Protein AF-A0A973SP33-F1 (afdb_monomer)

Nearest PDB structures (foldseek):
  2rfg-assembly1_D  TM=3.541E-01  e=2.653E+00  Hahella chejuensis

Solvent-accessible surface area (backbone atoms only — not comparable to full-atom values): 5322 Å² total; per-residue (Å²): 104,75,70,47,53,52,42,28,77,74,71,36,43,68,50,42,53,50,28,49,52,30,44,76,70,68,39,53,68,62,22,56,73,54,56,56,67,68,58,52,59,72,77,43,85,75,76,58,70,68,59,33,49,66,52,45,53,63,48,68,76,39,94,64,89,78,80,89,89,77,81,68,88,49,70,69,52,45,50,51,53,48,48,64,75,77,103

Structure (mmCIF, N/CA/C/O backbone):
data_AF-A0A973SP33-F1
#
_entry.id   AF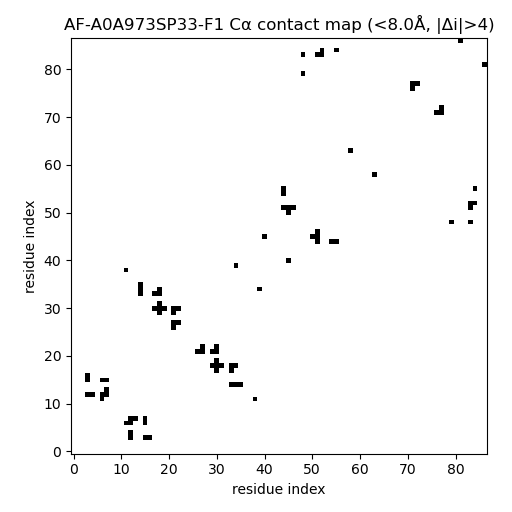-A0A973SP33-F1
#
loop_
_atom_site.group_PDB
_atom_site.id
_atom_site.type_symbol
_atom_site.label_atom_id
_atom_site.label_alt_id
_atom_site.label_comp_id
_atom_site.label_asym_id
_atom_site.label_entity_id
_atom_site.label_seq_id
_atom_site.pdbx_PDB_ins_code
_atom_site.Cartn_x
_atom_site.Cartn_y
_atom_site.Cartn_z
_atom_site.occupancy
_atom_site.B_iso_or_equiv
_atom_site.auth_seq_id
_atom_site.auth_comp_id
_atom_site.auth_asym_id
_atom_site.auth_atom_id
_atom_site.pdbx_PDB_model_num
ATOM 1 N N . ASN A 1 1 ? 7.963 -16.580 -9.618 1.00 65.38 1 ASN A N 1
ATOM 2 C CA . ASN A 1 1 ? 8.703 -16.228 -8.372 1.00 65.38 1 ASN A CA 1
ATOM 3 C C . ASN A 1 1 ? 7.652 -15.882 -7.338 1.00 65.38 1 ASN A C 1
ATOM 5 O O . ASN A 1 1 ? 6.706 -15.195 -7.688 1.00 65.38 1 ASN A O 1
ATOM 9 N N . PHE A 1 2 ? 7.820 -16.313 -6.084 1.00 84.06 2 PHE A N 1
ATOM 10 C CA . PHE A 1 2 ? 6.756 -16.288 -5.066 1.00 84.06 2 PHE A CA 1
ATOM 11 C C . PHE A 1 2 ? 5.941 -14.977 -4.996 1.00 84.06 2 PHE A C 1
ATOM 13 O O . PHE A 1 2 ? 4.715 -15.017 -5.009 1.00 84.06 2 PHE A O 1
ATOM 20 N N . HIS A 1 3 ? 6.600 -13.810 -4.995 1.00 83.25 3 HIS A N 1
ATOM 21 C CA . HIS A 1 3 ? 5.913 -12.511 -4.935 1.00 83.25 3 HIS A CA 1
ATOM 22 C C . HIS A 1 3 ? 5.076 -12.183 -6.180 1.00 83.25 3 HIS A C 1
ATOM 24 O O . HIS A 1 3 ? 3.969 -11.674 -6.036 1.00 83.25 3 HIS A O 1
ATOM 30 N N . ALA A 1 4 ? 5.557 -12.494 -7.389 1.00 85.44 4 ALA A N 1
ATOM 31 C CA . ALA A 1 4 ? 4.763 -12.272 -8.600 1.00 85.44 4 ALA A CA 1
ATOM 32 C C . ALA A 1 4 ? 3.564 -13.222 -8.658 1.00 85.44 4 ALA A C 1
ATOM 34 O O . ALA A 1 4 ? 2.497 -12.824 -9.109 1.00 85.44 4 ALA A O 1
ATOM 35 N N . ASP A 1 5 ? 3.710 -14.445 -8.141 1.00 89.25 5 ASP A N 1
ATOM 36 C CA . ASP A 1 5 ? 2.614 -15.415 -8.098 1.00 89.25 5 ASP A CA 1
ATOM 37 C C . ASP A 1 5 ? 1.492 -14.933 -7.152 1.00 89.25 5 ASP A C 1
ATOM 39 O O . ASP A 1 5 ? 0.311 -15.091 -7.461 1.00 89.25 5 ASP A O 1
ATOM 43 N N . ILE A 1 6 ? 1.838 -14.289 -6.026 1.00 91.19 6 ILE A N 1
ATOM 44 C CA . ILE A 1 6 ? 0.868 -13.636 -5.125 1.00 91.19 6 ILE A CA 1
ATOM 45 C C . ILE A 1 6 ? 0.170 -12.468 -5.824 1.00 91.19 6 ILE A C 1
ATOM 47 O O . ILE A 1 6 ? -1.057 -12.407 -5.818 1.00 91.19 6 ILE A O 1
ATOM 51 N N . ILE A 1 7 ? 0.935 -11.571 -6.452 1.00 92.38 7 ILE A N 1
ATOM 52 C CA . ILE A 1 7 ? 0.389 -10.416 -7.181 1.00 92.38 7 ILE A CA 1
ATOM 53 C C . ILE A 1 7 ? -0.529 -10.889 -8.323 1.00 92.38 7 ILE A C 1
ATOM 55 O O . ILE A 1 7 ? -1.605 -10.333 -8.540 1.00 92.38 7 ILE A O 1
ATOM 59 N N . GLY A 1 8 ? -0.173 -11.987 -8.993 1.00 92.88 8 GLY A N 1
ATOM 60 C CA . GLY A 1 8 ? -1.009 -12.633 -10.001 1.00 92.88 8 GLY A CA 1
ATOM 61 C C . GLY A 1 8 ? -2.342 -13.135 -9.444 1.00 92.88 8 GLY A C 1
ATOM 62 O O . GLY A 1 8 ? -3.384 -12.888 -10.046 1.00 92.88 8 GLY A O 1
ATOM 63 N N . ARG A 1 9 ? -2.346 -13.768 -8.261 1.00 92.50 9 ARG A N 1
ATOM 64 C CA . ARG A 1 9 ? -3.581 -14.205 -7.573 1.00 92.50 9 ARG A CA 1
ATOM 65 C C . ARG A 1 9 ? -4.469 -13.042 -7.129 1.00 92.50 9 ARG A C 1
ATOM 67 O O . ARG A 1 9 ? -5.668 -13.237 -6.969 1.00 92.50 9 ARG A O 1
ATOM 74 N N . MET A 1 10 ? -3.896 -11.853 -6.957 1.00 91.88 10 MET A N 1
ATOM 75 C CA . MET A 1 10 ? -4.633 -10.611 -6.705 1.00 91.88 10 MET A CA 1
ATOM 76 C C . MET A 1 10 ? -5.228 -9.996 -7.987 1.00 91.88 10 MET A C 1
ATOM 78 O O . MET A 1 10 ? -5.859 -8.949 -7.910 1.00 91.88 10 MET A O 1
ATOM 82 N N . GLY A 1 11 ? -5.043 -10.629 -9.154 1.00 95.50 11 GLY A N 1
ATOM 83 C CA . GLY A 1 11 ? -5.580 -10.173 -10.441 1.00 95.50 11 GLY A CA 1
ATOM 84 C C . GLY A 1 11 ? -4.602 -9.360 -11.294 1.00 95.50 11 GLY A C 1
ATOM 85 O O . GLY A 1 11 ? -4.976 -8.899 -12.365 1.00 95.50 11 GLY A O 1
ATOM 86 N N . TYR A 1 12 ? -3.344 -9.216 -10.869 1.00 95.88 12 TYR A N 1
ATOM 87 C CA . TYR A 1 12 ? -2.346 -8.360 -11.525 1.00 95.88 12 TYR A CA 1
ATOM 88 C C . TYR A 1 12 ? -1.269 -9.162 -12.274 1.00 95.88 12 TYR A C 1
ATOM 90 O O . TYR A 1 12 ? -0.108 -8.757 -12.323 1.00 95.88 12 TYR A O 1
ATOM 98 N N . ALA A 1 13 ? -1.621 -10.322 -12.838 1.00 95.38 13 ALA A N 1
ATOM 99 C CA . ALA A 1 13 ? -0.654 -11.221 -13.480 1.00 95.38 13 ALA A CA 1
ATOM 100 C C . ALA A 1 13 ? 0.094 -10.551 -14.648 1.00 95.38 13 ALA A C 1
ATOM 102 O O . ALA A 1 13 ? 1.323 -10.628 -14.715 1.00 95.38 13 ALA A O 1
ATOM 103 N N . ASP A 1 14 ? -0.626 -9.829 -15.510 1.00 96.06 14 ASP A N 1
ATOM 104 C CA . ASP A 1 14 ? -0.037 -9.134 -16.661 1.00 96.06 14 ASP A CA 1
ATOM 105 C C . ASP A 1 14 ? 0.884 -7.988 -16.221 1.00 96.06 14 ASP A C 1
ATOM 107 O O . ASP A 1 14 ? 2.005 -7.856 -16.719 1.00 96.06 14 ASP A O 1
ATOM 111 N N . ALA A 1 15 ? 0.454 -7.203 -15.226 1.00 95.50 15 ALA A N 1
ATOM 112 C CA . ALA A 1 15 ? 1.272 -6.140 -14.647 1.00 95.50 15 ALA A CA 1
ATOM 113 C C . ALA A 1 15 ? 2.552 -6.710 -14.013 1.00 95.50 15 ALA A C 1
ATOM 115 O O . ALA A 1 15 ? 3.646 -6.207 -14.267 1.00 95.50 15 ALA A O 1
ATOM 116 N N . ALA A 1 16 ? 2.447 -7.807 -13.255 1.00 95.06 16 ALA A N 1
ATOM 117 C CA . ALA A 1 16 ? 3.596 -8.467 -12.640 1.00 95.06 16 ALA A CA 1
ATOM 118 C C . ALA A 1 16 ? 4.610 -8.966 -13.683 1.00 95.06 16 ALA A C 1
ATOM 120 O O . ALA A 1 16 ? 5.816 -8.765 -13.509 1.00 95.06 16 ALA A O 1
ATOM 121 N N . ALA A 1 17 ? 4.138 -9.573 -14.778 1.00 95.25 17 ALA A N 1
ATOM 122 C CA . ALA A 1 17 ? 4.994 -10.018 -15.875 1.00 95.25 17 ALA A CA 1
ATOM 123 C C . ALA A 1 17 ? 5.697 -8.835 -16.562 1.00 95.25 17 ALA A C 1
ATOM 125 O O . ALA A 1 17 ? 6.903 -8.892 -16.825 1.00 95.25 17 ALA A O 1
ATOM 126 N N . HIS A 1 18 ? 4.973 -7.738 -16.800 1.00 96.19 18 HIS A N 1
ATOM 127 C CA . HIS A 1 18 ? 5.528 -6.536 -17.416 1.00 96.19 18 HIS A CA 1
ATOM 128 C C . HIS A 1 18 ? 6.608 -5.876 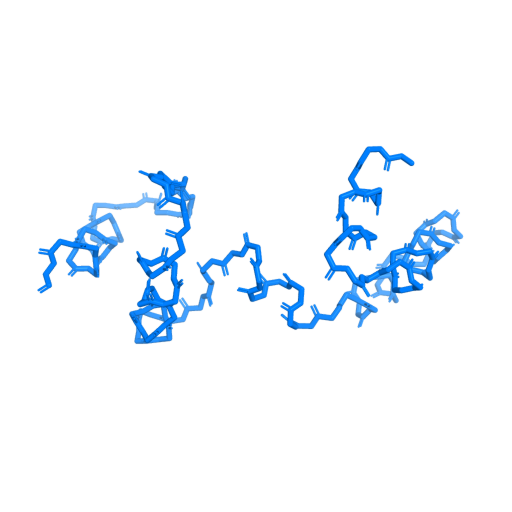-16.545 1.00 96.19 18 HIS A C 1
ATOM 130 O O . HIS A 1 18 ? 7.727 -5.649 -17.013 1.00 96.19 18 HIS A O 1
ATOM 136 N N . ILE A 1 19 ? 6.314 -5.650 -15.260 1.00 95.56 19 ILE A N 1
ATOM 137 C CA . ILE A 1 19 ? 7.255 -5.086 -14.281 1.00 95.56 19 ILE A CA 1
ATOM 138 C C . ILE A 1 19 ? 8.513 -5.958 -14.188 1.00 95.56 19 ILE A C 1
ATOM 140 O O . ILE A 1 19 ? 9.634 -5.446 -14.211 1.00 95.56 19 ILE A O 1
ATOM 144 N N . GLN A 1 20 ? 8.350 -7.284 -14.130 1.00 94.56 20 GLN A N 1
ATOM 145 C CA . GLN A 1 20 ? 9.474 -8.217 -14.078 1.00 94.56 20 GLN A CA 1
ATOM 146 C C . GLN A 1 20 ? 10.346 -8.133 -15.336 1.00 94.56 20 GLN A C 1
ATOM 148 O O . GLN A 1 20 ? 11.571 -8.093 -15.219 1.00 94.56 20 GLN A O 1
ATOM 153 N N . SER A 1 21 ? 9.740 -8.060 -16.523 1.00 96.62 21 SER A N 1
ATOM 154 C CA . SER A 1 21 ? 10.477 -7.896 -17.779 1.00 96.62 21 SER A CA 1
ATOM 155 C C . SER A 1 21 ? 11.303 -6.607 -17.790 1.00 96.62 21 SER A C 1
ATOM 157 O O . SER A 1 21 ? 12.474 -6.633 -18.170 1.00 96.62 21 SER A O 1
ATOM 159 N N . LEU A 1 22 ? 10.723 -5.481 -17.362 1.00 97.94 22 LEU A N 1
ATOM 160 C CA . LEU A 1 22 ? 11.430 -4.199 -17.275 1.00 97.94 22 LEU A CA 1
ATOM 161 C C . LEU A 1 22 ? 12.589 -4.265 -16.275 1.00 97.94 22 LEU A C 1
ATOM 163 O O . LEU A 1 22 ? 13.708 -3.851 -16.585 1.00 97.94 22 LEU A O 1
ATOM 167 N N . TYR A 1 23 ? 12.345 -4.847 -15.101 1.00 95.31 23 TYR A N 1
ATOM 168 C CA . TYR A 1 23 ? 13.355 -4.989 -14.060 1.00 95.31 23 TYR A CA 1
ATOM 169 C C . TYR A 1 23 ? 14.543 -5.847 -14.517 1.00 95.31 23 TYR A C 1
ATOM 171 O O . TYR A 1 23 ? 15.694 -5.443 -14.341 1.00 95.31 23 TYR A O 1
ATOM 179 N N . LEU A 1 24 ? 14.282 -7.000 -15.147 1.00 95.94 24 LEU A N 1
ATOM 180 C CA . LEU A 1 24 ? 15.322 -7.897 -15.670 1.00 95.94 24 LEU A CA 1
ATOM 181 C C . LEU A 1 24 ? 16.104 -7.278 -16.837 1.00 95.94 24 LEU A C 1
ATOM 183 O O . LEU A 1 24 ? 17.283 -7.578 -17.003 1.00 95.94 24 LEU A O 1
ATOM 187 N N . ALA A 1 25 ? 15.486 -6.370 -17.597 1.00 97.88 25 ALA A N 1
ATOM 188 C CA . ALA A 1 25 ? 16.156 -5.568 -18.620 1.00 97.88 25 ALA A CA 1
ATOM 189 C C . ALA A 1 25 ? 16.971 -4.387 -18.046 1.00 97.88 25 ALA A C 1
ATOM 191 O O . ALA A 1 25 ? 17.531 -3.602 -18.808 1.00 97.88 25 ALA A O 1
ATOM 192 N N . GLY A 1 26 ? 17.022 -4.219 -16.719 1.00 97.88 26 GLY A N 1
ATOM 193 C CA . GLY A 1 26 ? 17.722 -3.115 -16.053 1.00 97.88 26 GLY A CA 1
ATOM 194 C C . GLY A 1 26 ? 16.972 -1.777 -16.068 1.00 97.88 26 GLY A C 1
ATOM 195 O O . GLY A 1 26 ? 17.483 -0.785 -15.548 1.00 97.88 26 GLY A O 1
ATOM 196 N N . ARG A 1 27 ? 15.745 -1.737 -16.601 1.00 98.12 27 ARG A N 1
ATOM 197 C CA . ARG A 1 27 ? 14.900 -0.538 -16.747 1.00 98.12 27 ARG A CA 1
ATOM 198 C C . ARG A 1 27 ? 14.113 -0.268 -15.461 1.00 98.12 27 ARG A C 1
ATOM 200 O O . ARG A 1 27 ? 12.894 -0.400 -15.412 1.00 98.12 27 ARG A O 1
ATOM 207 N N . ARG A 1 28 ? 14.830 0.049 -14.379 1.00 95.88 28 ARG A N 1
ATOM 208 C CA . ARG A 1 28 ? 14.259 0.115 -13.018 1.00 95.88 28 ARG A CA 1
ATOM 209 C C . ARG A 1 28 ? 13.201 1.201 -12.828 1.00 95.88 28 ARG A C 1
ATOM 211 O O . ARG A 1 28 ? 12.212 0.942 -12.156 1.00 95.88 28 ARG A O 1
ATOM 218 N N . GLU A 1 29 ? 13.408 2.386 -13.394 1.00 98.00 29 GLU A N 1
ATOM 219 C CA . GLU A 1 29 ? 12.456 3.499 -13.270 1.00 98.00 29 GLU A CA 1
ATOM 220 C C . GLU A 1 29 ? 11.131 3.176 -13.965 1.00 98.00 29 GLU A C 1
ATOM 222 O O . GLU A 1 29 ? 10.060 3.358 -13.400 1.00 98.00 29 GLU A O 1
ATOM 227 N N . GLU A 1 30 ? 11.203 2.590 -15.157 1.00 97.88 30 GLU A N 1
ATOM 228 C CA . GLU A 1 30 ? 10.019 2.155 -15.894 1.00 97.88 30 GLU A CA 1
ATOM 229 C C . GLU A 1 30 ? 9.309 1.005 -15.180 1.00 97.88 30 GLU A C 1
ATOM 231 O O . GLU A 1 30 ? 8.085 0.992 -15.114 1.00 97.88 30 GLU A O 1
ATOM 236 N N . ALA A 1 31 ? 10.061 0.066 -14.593 1.00 97.06 31 ALA A N 1
ATOM 237 C CA . ALA A 1 31 ? 9.485 -0.995 -13.772 1.00 97.06 31 ALA A CA 1
ATOM 2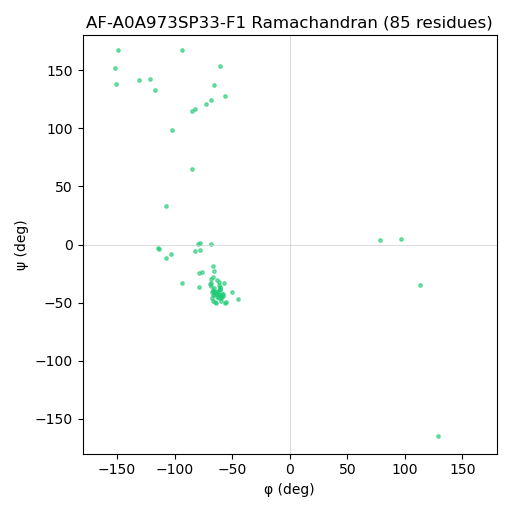38 C C . ALA A 1 31 ? 8.737 -0.433 -12.551 1.00 97.06 31 ALA A C 1
ATOM 240 O O . ALA A 1 31 ? 7.680 -0.948 -12.204 1.00 97.06 31 ALA A O 1
ATOM 241 N N . PHE A 1 32 ? 9.272 0.615 -11.916 1.00 95.88 32 PHE A N 1
ATOM 242 C CA . PHE A 1 32 ? 8.621 1.305 -10.801 1.00 95.88 32 PHE A CA 1
ATOM 243 C C . PHE A 1 32 ? 7.340 2.019 -11.250 1.00 95.88 32 PHE A C 1
ATOM 245 O O . PHE A 1 32 ? 6.290 1.805 -10.655 1.00 95.88 32 PHE A O 1
ATOM 252 N N . ASN A 1 33 ? 7.405 2.789 -12.337 1.00 96.81 33 ASN A N 1
ATOM 253 C CA . ASN A 1 33 ? 6.250 3.512 -12.877 1.00 96.81 33 ASN A CA 1
ATOM 254 C C . ASN A 1 33 ? 5.154 2.580 -13.427 1.00 96.81 33 ASN A C 1
ATOM 256 O O . ASN A 1 33 ? 4.019 3.007 -13.605 1.00 96.81 33 ASN A O 1
ATOM 260 N N . ALA A 1 34 ? 5.484 1.318 -13.713 1.00 96.38 34 ALA A N 1
ATOM 261 C CA . ALA A 1 34 ? 4.531 0.305 -14.155 1.00 96.38 34 ALA A CA 1
ATOM 262 C C . ALA A 1 34 ? 3.758 -0.368 -13.004 1.00 96.38 34 ALA A C 1
ATOM 264 O O . ALA A 1 34 ? 2.882 -1.190 -13.274 1.00 96.38 34 ALA A O 1
ATOM 265 N N . ILE A 1 35 ? 4.079 -0.068 -11.738 1.00 94.62 35 ILE A N 1
ATOM 266 C CA . ILE A 1 35 ? 3.337 -0.582 -10.580 1.00 94.62 35 ILE A CA 1
ATOM 267 C C . ILE A 1 35 ? 1.977 0.133 -10.514 1.00 94.62 35 ILE A C 1
ATOM 269 O O . ILE A 1 35 ? 1.963 1.353 -10.376 1.00 94.62 35 ILE A O 1
ATOM 273 N N . PRO A 1 36 ? 0.840 -0.589 -10.571 1.00 95.56 36 PRO A N 1
ATOM 274 C CA . PRO A 1 36 ? -0.473 0.034 -10.428 1.00 95.56 36 PRO A CA 1
ATOM 275 C C . PRO A 1 36 ? -0.670 0.620 -9.027 1.00 95.56 36 PRO A C 1
ATOM 277 O O . PRO A 1 36 ? -0.378 -0.049 -8.029 1.00 95.56 36 PRO A O 1
ATOM 280 N N . ASP A 1 37 ? -1.233 1.824 -8.941 1.00 93.50 37 ASP A N 1
ATOM 281 C CA . ASP A 1 37 ? -1.539 2.468 -7.659 1.00 93.50 37 ASP A CA 1
ATOM 282 C C . ASP A 1 37 ? -2.531 1.627 -6.840 1.00 93.50 37 ASP A C 1
ATOM 284 O O . ASP A 1 37 ? -2.379 1.483 -5.626 1.00 93.50 37 ASP A O 1
ATOM 288 N N . GLU A 1 38 ? -3.498 0.984 -7.502 1.00 92.94 38 GLU A N 1
ATOM 289 C CA . GLU A 1 38 ? -4.498 0.119 -6.871 1.00 92.94 38 GLU A CA 1
ATOM 290 C C . GLU A 1 38 ? -3.874 -1.113 -6.207 1.00 92.94 38 GLU A C 1
ATOM 292 O O . GLU A 1 38 ? -4.381 -1.595 -5.190 1.00 92.94 38 GLU A O 1
ATOM 297 N N . LEU A 1 39 ? -2.756 -1.615 -6.746 1.00 94.12 39 LEU A N 1
ATOM 298 C CA . LEU A 1 39 ? -2.012 -2.705 -6.123 1.00 94.12 39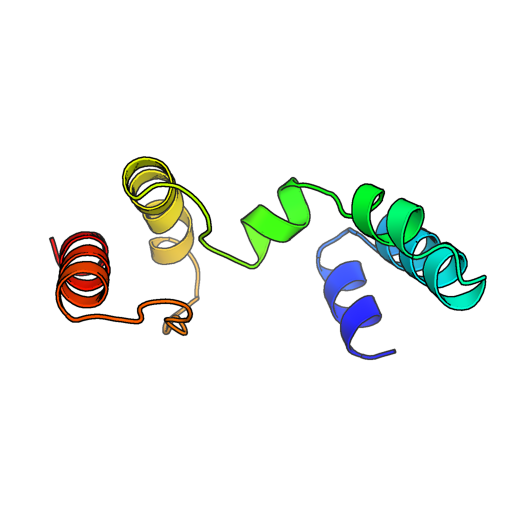 LEU A CA 1
ATOM 299 C C . LEU A 1 39 ? -1.376 -2.230 -4.813 1.00 94.12 39 LEU A C 1
ATOM 301 O O . LEU A 1 39 ? -1.504 -2.919 -3.802 1.00 94.12 39 LEU A O 1
ATOM 305 N N . ALA A 1 40 ? -0.730 -1.059 -4.812 1.00 91.50 40 ALA A N 1
ATOM 306 C CA . ALA A 1 40 ? -0.127 -0.486 -3.607 1.00 91.50 40 ALA A CA 1
ATOM 307 C C . ALA A 1 40 ? -1.186 -0.227 -2.523 1.00 91.50 40 ALA A C 1
ATOM 309 O O . ALA A 1 40 ? -1.016 -0.612 -1.366 1.00 91.50 40 ALA A O 1
ATOM 310 N N . ASP A 1 41 ? -2.317 0.338 -2.930 1.00 91.62 41 ASP A N 1
ATOM 311 C CA . ASP A 1 41 ? -3.488 0.587 -2.097 1.00 91.62 41 ASP A CA 1
ATOM 312 C C . ASP A 1 41 ? -4.108 -0.700 -1.524 1.00 91.62 41 ASP A C 1
ATOM 314 O O . ASP A 1 41 ? -4.640 -0.698 -0.408 1.00 91.62 41 ASP A O 1
ATOM 318 N N . GLY A 1 42 ? -4.075 -1.796 -2.285 1.00 91.12 42 GLY A N 1
ATOM 319 C CA . GLY A 1 42 ? -4.623 -3.092 -1.886 1.00 91.12 42 GLY A CA 1
ATOM 320 C C . GLY A 1 42 ? -3.752 -3.859 -0.890 1.00 91.12 42 GLY A C 1
ATOM 321 O O . GLY A 1 42 ? -4.268 -4.700 -0.159 1.00 91.12 42 GLY A O 1
ATOM 322 N N . ILE A 1 43 ? -2.447 -3.573 -0.838 1.00 91.81 43 ILE A N 1
ATOM 323 C CA . ILE A 1 43 ? -1.491 -4.297 0.019 1.00 91.81 43 ILE A CA 1
ATOM 324 C C . ILE A 1 43 ? -0.898 -3.435 1.132 1.00 91.81 43 ILE A C 1
ATOM 326 O O . ILE A 1 43 ? -0.110 -3.931 1.940 1.00 91.81 43 ILE A O 1
ATOM 330 N N . SER A 1 44 ? -1.209 -2.139 1.181 1.00 93.50 44 SER A N 1
ATOM 331 C CA . SER A 1 44 ? -0.669 -1.222 2.183 1.00 93.50 44 SER A CA 1
ATOM 332 C C . SER A 1 44 ? -1.608 -0.051 2.482 1.00 93.50 44 SER A C 1
ATOM 334 O O . SER A 1 44 ? -2.371 0.409 1.637 1.00 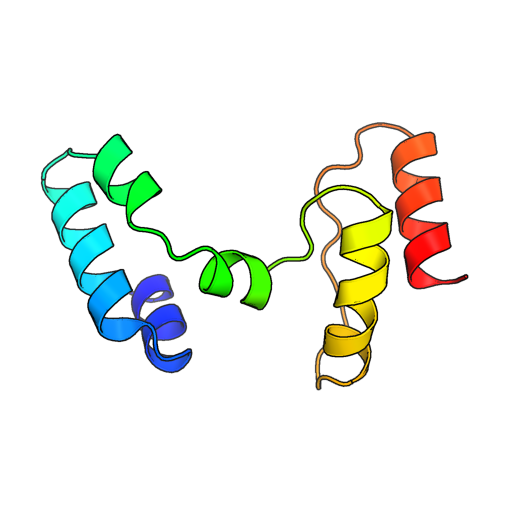93.50 44 SER A O 1
ATOM 336 N N . LEU A 1 45 ? -1.510 0.472 3.705 1.00 93.81 45 LEU A N 1
ATOM 337 C CA . LEU A 1 45 ? -2.136 1.726 4.121 1.00 93.81 45 LEU A CA 1
ATOM 338 C C . LEU A 1 45 ? -1.064 2.819 4.141 1.00 93.81 45 LEU A C 1
ATOM 340 O O . LEU A 1 45 ? -0.279 2.906 5.084 1.00 93.81 45 LEU A O 1
ATOM 344 N N . VAL A 1 46 ? -0.999 3.623 3.078 1.00 92.00 46 VAL A N 1
ATOM 345 C CA . VAL A 1 46 ? 0.055 4.630 2.877 1.00 92.00 46 VAL A CA 1
ATOM 346 C C . VAL A 1 46 ? -0.555 5.979 2.512 1.00 92.00 46 VAL A C 1
ATOM 348 O O . VAL A 1 46 ? -1.522 6.064 1.753 1.00 92.00 46 VAL A O 1
ATOM 351 N N . GLY A 1 47 ? 0.038 7.044 3.049 1.00 91.88 47 GLY A N 1
ATOM 352 C CA . GLY A 1 47 ? -0.317 8.423 2.741 1.00 91.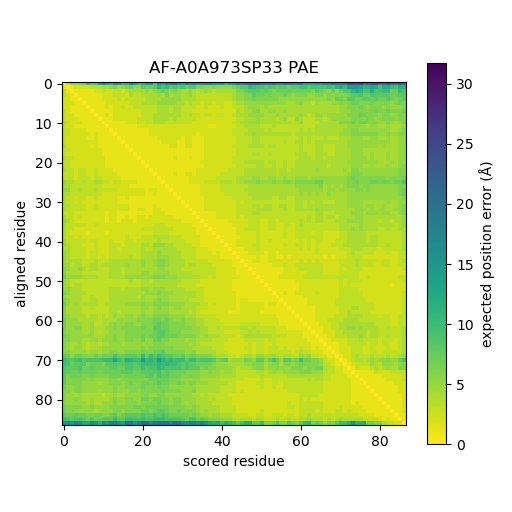88 47 GLY A CA 1
ATOM 353 C C . GLY A 1 47 ? -0.568 9.264 3.993 1.00 91.88 47 GLY A C 1
ATOM 354 O O . GLY A 1 47 ? -0.182 8.872 5.095 1.00 91.88 47 GLY A O 1
ATOM 355 N N . PRO A 1 48 ? -1.203 10.437 3.836 1.00 93.00 48 PRO A N 1
ATOM 356 C CA . PRO A 1 48 ? -1.574 11.291 4.958 1.00 93.00 48 PRO A CA 1
ATOM 357 C C . PRO A 1 48 ? -2.540 10.588 5.931 1.00 93.00 48 PRO A C 1
ATOM 359 O O . PRO A 1 48 ? -3.339 9.755 5.489 1.00 93.00 48 PRO A O 1
ATOM 362 N N . PRO A 1 49 ? -2.563 10.973 7.224 1.00 92.56 49 PRO A N 1
ATOM 363 C CA . PRO A 1 49 ? -3.423 10.352 8.237 1.00 92.56 49 PRO A CA 1
ATOM 364 C C . PRO A 1 49 ? -4.903 10.238 7.844 1.00 92.56 49 PRO A C 1
ATOM 366 O O . PRO A 1 49 ? -5.512 9.198 8.069 1.00 92.56 49 PRO A O 1
ATOM 369 N N . GLY A 1 50 ? -5.473 11.267 7.205 1.00 94.44 50 GLY A N 1
ATOM 370 C CA . GLY A 1 50 ? -6.872 11.248 6.752 1.00 94.44 50 GLY A CA 1
ATOM 371 C C . GLY A 1 50 ? -7.163 10.139 5.736 1.00 94.44 50 GLY A C 1
ATOM 372 O O . GLY A 1 50 ? -8.119 9.390 5.905 1.00 94.44 50 GLY A O 1
ATOM 373 N N . ARG A 1 51 ? -6.280 9.956 4.745 1.00 94.19 51 ARG A N 1
ATOM 374 C CA . ARG A 1 51 ? -6.399 8.880 3.748 1.00 94.19 51 ARG A CA 1
ATOM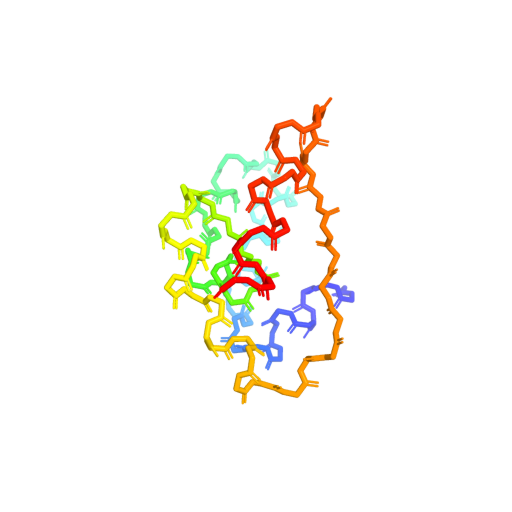 375 C C . ARG A 1 51 ? -6.273 7.504 4.396 1.00 94.19 51 ARG A C 1
ATOM 377 O O . ARG A 1 51 ? -7.020 6.593 4.051 1.00 94.19 51 ARG A O 1
ATOM 384 N N . ILE A 1 52 ? -5.323 7.349 5.321 1.00 94.31 52 ILE A N 1
ATOM 385 C CA . ILE A 1 52 ? -5.159 6.095 6.066 1.00 94.31 52 ILE A CA 1
ATOM 386 C C . ILE A 1 52 ? -6.446 5.786 6.831 1.00 94.31 52 ILE A C 1
ATOM 388 O O . ILE A 1 52 ? -6.937 4.668 6.724 1.00 94.31 52 ILE A O 1
ATOM 392 N N . LYS A 1 53 ? -7.028 6.776 7.524 1.00 93.69 53 LYS A N 1
ATOM 393 C CA . LYS A 1 53 ? -8.287 6.623 8.266 1.00 93.69 53 LYS A CA 1
ATOM 394 C C . LYS A 1 53 ? -9.430 6.134 7.380 1.00 93.69 53 LYS A C 1
ATOM 396 O O . LYS A 1 53 ? -10.096 5.167 7.725 1.00 93.69 53 LYS A O 1
ATOM 401 N N . GLU A 1 54 ? -9.640 6.785 6.239 1.00 93.88 54 GLU A N 1
ATOM 402 C CA . GLU A 1 54 ? -10.702 6.428 5.290 1.00 93.88 54 GLU A CA 1
ATOM 403 C C . GLU A 1 54 ? -10.557 4.988 4.786 1.00 93.88 54 GLU A C 1
ATOM 405 O O . GLU A 1 54 ? -11.532 4.242 4.712 1.00 93.88 54 GLU A O 1
ATOM 410 N N . ARG A 1 55 ? -9.327 4.572 4.470 1.00 94.50 55 ARG A N 1
ATOM 411 C CA . ARG A 1 55 ? -9.049 3.230 3.944 1.00 94.50 55 ARG A CA 1
ATOM 412 C C . ARG A 1 55 ? -9.023 2.149 5.019 1.00 94.50 55 ARG A C 1
ATOM 414 O O . ARG A 1 55 ? -9.272 0.990 4.695 1.00 94.50 55 ARG A O 1
ATOM 421 N N . LEU A 1 56 ? -8.743 2.503 6.274 1.00 93.94 56 LEU A N 1
ATOM 422 C CA . LEU A 1 56 ? -8.668 1.559 7.389 1.00 93.94 56 LEU A CA 1
ATOM 423 C C . LEU A 1 56 ? -9.977 0.772 7.551 1.00 93.94 56 LEU A C 1
ATOM 425 O O . LEU A 1 56 ? -9.933 -0.416 7.860 1.00 93.94 56 LEU A O 1
ATOM 429 N N . GLN A 1 57 ? -11.126 1.390 7.254 1.00 92.62 57 GLN A N 1
ATOM 430 C CA . GLN A 1 57 ? -12.427 0.720 7.314 1.00 92.62 57 GLN A CA 1
ATOM 431 C C . GLN A 1 57 ? -12.494 -0.518 6.405 1.00 92.62 57 GLN A C 1
ATOM 433 O O . GLN A 1 57 ? -12.936 -1.573 6.844 1.00 92.62 57 GLN A O 1
ATOM 438 N N . LEU A 1 58 ? -11.967 -0.437 5.177 1.00 93.62 58 LEU A N 1
ATOM 439 C CA . LEU A 1 58 ? -11.944 -1.579 4.251 1.00 93.62 58 LEU A CA 1
ATOM 440 C C . LEU A 1 58 ? -11.135 -2.757 4.806 1.00 93.62 58 LEU A C 1
ATOM 442 O O . LEU A 1 58 ? -11.439 -3.913 4.525 1.00 93.62 58 LEU A O 1
ATOM 446 N N . TRP A 1 59 ? -10.094 -2.463 5.583 1.00 93.56 59 TRP A N 1
ATOM 447 C CA . TRP A 1 59 ? -9.254 -3.479 6.207 1.00 93.56 59 TRP A CA 1
ATOM 448 C C . TRP A 1 59 ? -9.924 -4.066 7.449 1.00 93.56 59 TRP A C 1
ATOM 450 O O . TRP A 1 59 ? -9.832 -5.275 7.649 1.00 93.56 59 TRP A O 1
ATOM 460 N N . HIS A 1 60 ? -10.643 -3.252 8.228 1.00 91.25 60 HIS A N 1
ATOM 461 C CA . HIS A 1 60 ? -11.492 -3.730 9.324 1.00 91.25 60 HIS A CA 1
ATOM 462 C C . HIS A 1 60 ? -12.601 -4.669 8.845 1.00 91.25 60 HIS A C 1
ATOM 464 O O . HIS A 1 60 ? -12.874 -5.667 9.506 1.00 91.25 60 HIS A O 1
ATOM 470 N N . ASP A 1 61 ? -13.195 -4.382 7.688 1.00 93.81 61 ASP A N 1
ATOM 471 C CA . ASP A 1 61 ? -14.242 -5.215 7.088 1.00 93.81 61 ASP A CA 1
ATOM 472 C C . ASP A 1 61 ? -13.675 -6.472 6.394 1.00 93.81 61 ASP A C 1
ATOM 474 O O . ASP A 1 61 ? -14.424 -7.323 5.907 1.00 93.81 61 ASP A O 1
ATOM 478 N N . SER A 1 62 ? -12.346 -6.608 6.339 1.00 93.25 62 SER A N 1
ATOM 479 C CA . SER A 1 62 ? -11.658 -7.753 5.747 1.00 93.25 62 SER A CA 1
ATOM 480 C C . SER A 1 62 ? -11.328 -8.839 6.788 1.00 93.25 62 SER A C 1
ATOM 482 O O . SER A 1 62 ? -11.350 -8.590 7.991 1.00 93.25 62 SER A O 1
ATOM 484 N N . PRO A 1 63 ? -10.923 -10.050 6.362 1.00 94.62 63 PRO A N 1
ATOM 485 C CA . PRO A 1 63 ? -10.458 -11.100 7.276 1.00 94.62 63 PRO A CA 1
ATOM 486 C C . PRO A 1 63 ? -9.113 -10.817 7.977 1.00 94.62 63 PRO A C 1
ATOM 488 O O . PRO A 1 63 ? -8.617 -11.679 8.704 1.00 94.62 63 PRO A O 1
ATOM 491 N N . VAL A 1 64 ? -8.469 -9.673 7.725 1.00 92.12 64 VAL A N 1
ATOM 492 C CA . VAL A 1 64 ? -7.174 -9.322 8.324 1.00 92.12 64 VAL A CA 1
ATOM 493 C C . VAL A 1 64 ? -7.331 -9.074 9.825 1.00 92.12 64 VAL A C 1
ATOM 495 O O . VAL A 1 64 ? -8.078 -8.205 10.254 1.00 92.12 64 VAL A O 1
ATOM 498 N N . THR A 1 65 ? -6.562 -9.796 10.641 1.00 92.75 65 THR A N 1
ATOM 499 C CA . THR A 1 65 ? -6.584 -9.660 12.110 1.00 92.75 65 THR A CA 1
ATOM 500 C C . THR A 1 65 ? -5.401 -8.873 12.669 1.00 92.75 65 THR A C 1
ATOM 502 O O . THR A 1 65 ? -5.323 -8.625 13.872 1.00 92.75 65 THR A O 1
ATOM 505 N N . SER A 1 66 ? -4.407 -8.550 11.842 1.00 92.62 66 SER A N 1
ATOM 506 C CA . SER A 1 66 ? -3.171 -7.903 12.284 1.00 92.62 66 SER A CA 1
ATOM 507 C C . SER A 1 66 ? -2.581 -7.037 11.179 1.00 92.62 66 SER A C 1
ATOM 509 O O . SER A 1 66 ? -2.528 -7.453 10.024 1.00 92.62 66 SER A O 1
ATOM 511 N N . LEU A 1 67 ? -2.096 -5.854 11.557 1.00 91.69 67 LEU A N 1
ATOM 512 C CA . LEU A 1 67 ? -1.396 -4.925 10.676 1.00 91.69 67 LEU A CA 1
ATOM 513 C C . LEU A 1 67 ? 0.032 -4.727 11.172 1.00 91.69 67 LEU A C 1
ATOM 515 O O . LEU A 1 67 ? 0.262 -4.482 12.357 1.00 91.69 67 LEU A O 1
ATOM 519 N N . LEU A 1 68 ? 0.990 -4.807 10.254 1.00 93.12 68 LEU A N 1
ATOM 520 C CA . LEU A 1 68 ? 2.365 -4.433 10.545 1.00 93.12 68 LEU A CA 1
ATOM 521 C C . LEU A 1 68 ? 2.503 -2.915 10.419 1.00 93.12 68 LEU A C 1
ATOM 523 O O . LEU A 1 68 ? 2.358 -2.362 9.330 1.00 93.12 68 LEU A O 1
ATOM 527 N N . VAL A 1 69 ? 2.821 -2.245 11.525 1.00 91.31 69 VAL A N 1
ATOM 528 C CA . VAL A 1 69 ? 3.122 -0.811 11.518 1.00 91.31 69 VAL A CA 1
ATOM 529 C C . VAL A 1 69 ? 4.593 -0.618 11.168 1.00 91.31 69 VAL A C 1
ATOM 531 O O . VAL A 1 69 ? 5.481 -1.005 11.926 1.00 91.31 69 VAL A O 1
ATOM 534 N N . MET A 1 70 ? 4.849 -0.004 10.016 1.00 88.94 70 MET A N 1
ATOM 535 C CA . MET A 1 70 ? 6.186 0.382 9.569 1.00 88.94 70 MET A CA 1
ATOM 536 C C . MET A 1 70 ? 6.229 1.887 9.325 1.00 88.94 70 MET A C 1
ATOM 538 O O . MET A 1 70 ? 5.271 2.453 8.808 1.00 88.94 70 MET A O 1
ATOM 542 N N . GLY A 1 71 ? 7.347 2.534 9.654 1.00 82.12 71 GLY A N 1
ATOM 543 C CA . GLY A 1 71 ? 7.582 3.935 9.293 1.00 82.12 71 GLY A CA 1
ATOM 544 C C . GLY A 1 71 ? 7.643 4.948 10.439 1.00 82.12 71 GLY A C 1
AT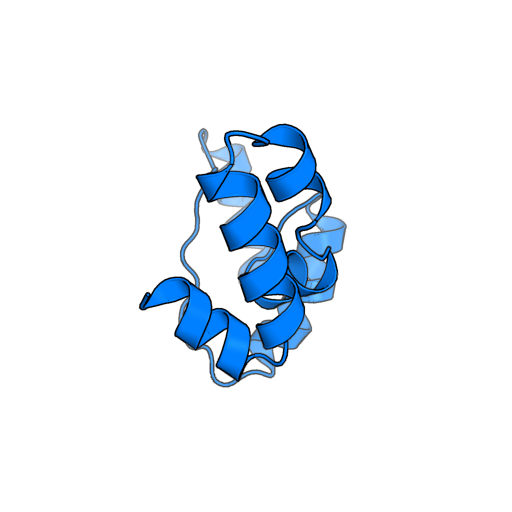OM 545 O O . GLY A 1 71 ? 8.469 5.851 10.304 1.00 82.12 71 GLY A O 1
ATOM 546 N N . PRO A 1 72 ? 6.880 4.836 11.551 1.00 88.88 72 PRO A N 1
ATOM 547 C CA . PRO A 1 72 ? 7.040 5.756 12.675 1.00 88.88 72 PRO A CA 1
ATOM 548 C C . PRO A 1 72 ? 8.486 5.765 13.183 1.00 88.88 72 PRO A C 1
ATOM 550 O O . PRO A 1 72 ? 9.063 4.707 13.435 1.00 88.88 72 PRO A O 1
ATOM 553 N N . ARG A 1 73 ? 9.081 6.958 13.302 1.00 91.19 73 ARG A N 1
ATOM 554 C CA . ARG A 1 73 ? 10.464 7.151 13.787 1.00 91.19 73 ARG A CA 1
ATOM 555 C C . ARG A 1 73 ? 10.536 7.898 15.116 1.00 91.19 73 ARG A C 1
ATOM 557 O O . ARG A 1 73 ? 11.621 8.073 15.661 1.00 91.19 73 ARG A O 1
ATOM 564 N N . ASP A 1 74 ? 9.384 8.316 15.616 1.00 94.44 74 ASP A N 1
ATOM 565 C CA . ASP A 1 74 ? 9.202 9.129 16.805 1.00 94.44 74 ASP A CA 1
ATOM 566 C C . ASP A 1 74 ? 7.864 8.786 17.474 1.00 94.44 74 ASP A C 1
ATOM 568 O O . ASP A 1 74 ? 7.012 8.076 16.925 1.00 94.44 74 ASP A O 1
ATOM 572 N N . GLU A 1 75 ? 7.712 9.271 18.700 1.00 95.06 75 GLU A N 1
ATOM 573 C CA . GLU A 1 75 ? 6.557 8.990 19.542 1.00 95.06 75 GLU A CA 1
ATOM 574 C C . GLU A 1 75 ? 5.268 9.632 19.011 1.00 95.06 75 GLU A C 1
ATOM 576 O O . GLU A 1 75 ? 4.206 9.013 19.086 1.00 95.06 75 GLU A O 1
ATOM 581 N N . ASP A 1 76 ? 5.348 10.823 18.420 1.00 94.38 76 ASP A N 1
ATOM 582 C CA . ASP A 1 76 ? 4.183 11.545 17.895 1.00 94.38 76 ASP A CA 1
ATOM 583 C C . ASP A 1 76 ? 3.570 10.813 16.691 1.00 94.38 76 ASP A C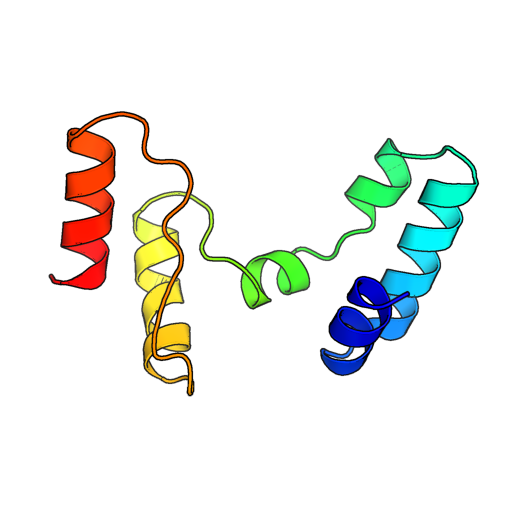 1
ATOM 585 O O . ASP A 1 76 ? 2.349 10.646 16.590 1.00 94.38 76 ASP A O 1
ATOM 589 N N . SER A 1 77 ? 4.419 10.278 15.816 1.00 91.50 77 SER A N 1
ATOM 590 C CA . SER A 1 77 ? 4.019 9.422 14.701 1.00 91.50 77 SER A CA 1
ATOM 591 C C . SER A 1 77 ? 3.362 8.127 15.192 1.00 91.50 77 SER A C 1
ATOM 593 O O . SER A 1 77 ? 2.344 7.703 14.642 1.00 91.50 77 SER A O 1
ATOM 595 N N . LEU A 1 78 ? 3.887 7.508 16.257 1.00 93.00 78 LEU A N 1
ATOM 596 C CA . LEU A 1 78 ? 3.267 6.325 16.870 1.00 93.00 78 LEU A CA 1
ATOM 597 C C . LEU A 1 78 ? 1.911 6.648 17.509 1.00 93.00 78 LEU A C 1
ATOM 599 O O . LEU A 1 78 ? 0.965 5.876 17.353 1.00 93.00 78 LEU A O 1
ATOM 603 N N . ARG A 1 79 ? 1.793 7.791 18.196 1.00 94.19 79 ARG A N 1
ATOM 604 C CA . ARG A 1 79 ? 0.527 8.269 18.775 1.00 94.19 79 ARG A CA 1
ATOM 605 C C . ARG A 1 79 ? -0.515 8.524 17.693 1.00 94.19 79 ARG A C 1
ATOM 607 O O . ARG A 1 79 ? -1.655 8.109 17.860 1.00 94.19 79 ARG A O 1
ATOM 614 N N . THR A 1 80 ? -0.106 9.091 16.561 1.00 93.12 80 THR A N 1
ATOM 615 C CA . THR A 1 80 ? -0.983 9.280 15.398 1.00 93.12 80 THR A CA 1
ATOM 616 C C . THR A 1 80 ? -1.520 7.943 14.884 1.00 93.12 80 THR A C 1
ATOM 618 O O . THR A 1 80 ? -2.725 7.801 14.706 1.00 93.12 80 THR A O 1
ATOM 621 N N . VAL A 1 81 ? -0.660 6.934 14.690 1.00 93.06 81 VAL A N 1
ATOM 622 C CA . VAL A 1 81 ? -1.106 5.594 14.257 1.00 93.06 81 VAL A CA 1
ATOM 623 C C . VAL A 1 81 ? -2.050 4.963 15.283 1.00 93.06 81 VAL A C 1
ATOM 625 O O . VAL A 1 81 ? -3.086 4.425 14.905 1.00 93.06 81 VAL A O 1
ATOM 628 N N . ARG A 1 82 ? -1.729 5.058 16.578 1.00 92.88 82 ARG A N 1
ATOM 629 C CA . ARG A 1 82 ? -2.603 4.584 17.661 1.00 92.88 82 ARG A CA 1
ATOM 630 C C . ARG A 1 82 ? -3.988 5.226 17.575 1.00 92.88 82 ARG A C 1
ATOM 632 O O . ARG A 1 82 ? -4.976 4.507 17.638 1.00 92.88 82 ARG A O 1
ATOM 639 N N . ASP A 1 83 ? -4.053 6.546 17.433 1.00 94.00 83 ASP A N 1
ATOM 640 C CA . ASP A 1 83 ? -5.315 7.294 17.417 1.00 94.00 83 ASP A CA 1
ATOM 641 C C . ASP A 1 83 ? -6.145 7.000 16.166 1.00 94.00 83 ASP A C 1
ATOM 643 O O . ASP A 1 83 ? -7.367 7.021 16.227 1.00 94.00 83 ASP A O 1
ATOM 647 N N . LEU A 1 84 ? -5.497 6.674 15.044 1.00 91.81 84 LEU A N 1
ATOM 648 C CA . LEU A 1 84 ? -6.181 6.217 13.834 1.00 91.81 84 LEU A CA 1
ATOM 649 C C . LEU A 1 84 ? -6.801 4.823 13.984 1.00 91.81 84 LEU A C 1
ATOM 651 O O . LEU A 1 84 ? -7.824 4.563 13.362 1.00 91.81 84 LEU A O 1
ATOM 655 N N . VAL A 1 85 ? -6.164 3.928 14.746 1.00 88.56 85 VAL A N 1
ATOM 656 C CA . VAL A 1 85 ? -6.565 2.513 14.861 1.00 88.56 85 VAL A CA 1
ATOM 657 C C . VAL A 1 85 ? -7.506 2.259 16.041 1.00 88.56 85 VAL A C 1
ATOM 659 O O . VAL A 1 85 ? -8.348 1.370 15.967 1.00 88.56 85 VAL A O 1
ATOM 662 N N . LEU A 1 86 ? -7.345 2.993 17.144 1.00 87.19 86 LEU A N 1
ATOM 663 C CA . LEU A 1 86 ? -8.096 2.780 18.388 1.00 87.19 86 LEU A CA 1
ATOM 664 C C . LEU A 1 86 ? -9.151 3.859 18.676 1.00 87.19 86 LEU A C 1
ATOM 666 O O . LEU A 1 86 ? -9.922 3.682 19.621 1.00 87.19 86 LEU A O 1
ATOM 670 N N . GLY A 1 87 ? -9.134 4.977 17.944 1.00 76.00 87 GLY A N 1
ATOM 671 C CA . GLY A 1 87 ? -10.039 6.117 18.129 1.00 76.00 87 GLY A CA 1
ATOM 672 C C . GLY A 1 87 ? -11.166 6.150 17.112 1.00 76.00 87 GLY A C 1
ATOM 673 O O . GLY A 1 87 ? -12.307 6.426 17.540 1.00 76.00 87 GLY A O 1
#

Foldseek 3Di:
DVVLVVVVVVVCNVLSVVLVVCVVVVNNVVSVVSDDPVSCLVPDQDDDLVSSLVSVVVVVVDPDPDDDDDDDPDDVSVVSVCVSVVD

Sequence (87 aa):
NFHADIIGRMGYADAAAHIQSLYLAGRREEAFNAIPDELADGISLVGPPGRIKERLQLWHDSPVTSLLVMGPRDEDSLRTVRDLVLG

Radius of gyration: 15.82 Å; Cα contacts (8 Å, |Δi|>4): 47; chains: 1; bounding box: 32×28×38 Å

Secondary structure (DSSP, 8-state):
-HHHHHHIIIIIHHHHHHHHHHHHTT-HHHHHHTS-HHHHHHH---SSHHHHHHHHHHHHTSS----------SHHHHHHHHHHHH-

pLDDT: mean 92.76, std 4.63, range [65.38, 98.12]

Mean predicted aligned error: 3.66 Å